Protein AF-A0A8T4YUQ1-F1 (afdb_monomer_lite)

Secondary structure (DSSP, 8-state):
---HHHHHHHHHHHHHHHHHHHSTTS-HHHHHHHHHHHHHHHHHHHHHHHHHHHHHHHHHHHHHHHHHHHHHHTT-TTHHHHHHHHHHHHHHHHHHHHHT-

Structure (mmCIF, N/CA/C/O backbone):
data_AF-A0A8T4YUQ1-F1
#
_entry.id   AF-A0A8T4YUQ1-F1
#
loop_
_atom_site.group_PDB
_atom_site.id
_atom_site.type_symbol
_atom_site.label_atom_id
_atom_site.label_alt_id
_atom_site.label_comp_id
_atom_site.label_asym_id
_atom_site.label_entity_id
_atom_site.label_seq_id
_atom_site.pdbx_PDB_ins_code
_atom_site.Cartn_x
_atom_site.Cartn_y
_atom_site.Cartn_z
_atom_site.occupancy
_atom_site.B_iso_or_equiv
_atom_site.auth_seq_id
_atom_site.auth_comp_id
_atom_site.auth_asym_id
_atom_site.auth_atom_id
_atom_site.pdbx_PDB_model_num
ATOM 1 N N . MET A 1 1 ? -5.649 20.662 -19.645 1.00 35.91 1 MET A N 1
ATOM 2 C CA . MET A 1 1 ? -4.423 20.413 -20.433 1.00 35.91 1 MET A CA 1
ATOM 3 C C . MET A 1 1 ? -3.558 19.439 -19.642 1.00 35.91 1 MET A C 1
ATOM 5 O O . MET A 1 1 ? -3.000 19.851 -18.630 1.00 35.91 1 MET A O 1
ATOM 9 N N . PRO A 1 2 ? -3.587 18.131 -19.941 1.00 42.94 2 PRO A N 1
ATOM 10 C CA . PRO A 1 2 ? -3.066 17.133 -19.016 1.00 42.94 2 PRO A CA 1
ATOM 11 C C . PRO A 1 2 ? -1.575 16.856 -19.259 1.00 42.94 2 PRO A C 1
ATOM 13 O O . PRO A 1 2 ? -1.199 16.434 -20.335 1.00 42.94 2 PRO A O 1
ATOM 16 N N . LYS A 1 3 ? -0.751 17.102 -18.232 1.00 45.22 3 LYS A N 1
ATOM 17 C CA . LYS A 1 3 ? 0.354 16.265 -17.704 1.00 45.22 3 LYS A CA 1
ATOM 18 C C . LYS A 1 3 ? 1.258 15.446 -18.663 1.00 45.22 3 LYS A C 1
ATOM 20 O O . LYS A 1 3 ? 1.816 14.446 -18.222 1.00 45.22 3 LYS A O 1
ATOM 25 N N . GLU A 1 4 ? 1.472 15.855 -19.908 1.00 48.81 4 GLU A N 1
ATOM 26 C CA . GLU A 1 4 ? 2.433 15.187 -20.810 1.00 48.81 4 GLU A CA 1
ATOM 27 C C . GLU A 1 4 ? 3.900 15.456 -20.401 1.00 48.81 4 GLU A C 1
ATOM 29 O O . GLU A 1 4 ? 4.723 14.545 -20.422 1.00 48.81 4 GLU A O 1
ATOM 34 N N . GLY A 1 5 ? 4.200 16.635 -19.839 1.00 56.88 5 GLY A N 1
ATOM 35 C CA . GLY A 1 5 ? 5.581 17.026 -19.510 1.00 56.88 5 GLY A CA 1
ATOM 36 C C . GLY A 1 5 ? 6.239 16.315 -18.316 1.00 56.88 5 GLY A C 1
ATOM 37 O O . GLY A 1 5 ? 7.461 16.223 -18.263 1.00 56.88 5 GLY A O 1
ATOM 38 N N . PHE A 1 6 ? 5.480 15.785 -17.347 1.00 57.06 6 PHE A N 1
ATOM 39 C CA . PHE A 1 6 ? 6.088 15.130 -16.171 1.00 57.06 6 PHE A CA 1
ATOM 40 C C . PHE A 1 6 ? 6.605 13.725 -16.501 1.00 57.06 6 PHE A C 1
ATOM 42 O O . PHE A 1 6 ? 7.668 13.318 -16.038 1.00 57.06 6 PHE A O 1
ATOM 49 N N . LEU A 1 7 ? 5.861 12.992 -17.334 1.00 56.44 7 LEU A N 1
ATOM 50 C CA . LEU A 1 7 ? 6.257 11.664 -17.796 1.00 56.44 7 LEU A CA 1
ATOM 51 C C . LEU A 1 7 ? 7.418 11.754 -18.790 1.00 56.44 7 LEU A C 1
ATOM 53 O O . LEU A 1 7 ? 8.349 10.961 -18.691 1.00 56.44 7 LEU A O 1
ATOM 57 N N . GLU A 1 8 ? 7.402 12.736 -19.695 1.00 63.34 8 GLU A N 1
ATOM 58 C CA . GLU A 1 8 ? 8.528 12.998 -20.599 1.00 63.34 8 GLU A CA 1
ATOM 59 C C . GLU A 1 8 ? 9.794 13.379 -19.836 1.00 63.34 8 GLU A C 1
ATOM 61 O O . GLU A 1 8 ? 10.841 12.796 -20.093 1.00 63.34 8 GLU A O 1
ATOM 66 N N . SER A 1 9 ? 9.692 14.239 -18.819 1.00 64.88 9 SER A N 1
ATOM 67 C CA . SER A 1 9 ? 10.847 14.639 -18.009 1.00 64.88 9 SER A CA 1
ATOM 68 C C . SER A 1 9 ? 11.461 13.469 -17.222 1.00 64.88 9 SER A C 1
ATOM 70 O O . SER A 1 9 ? 12.684 13.349 -17.141 1.00 64.88 9 SER A O 1
ATOM 72 N N . ILE A 1 10 ? 10.641 12.546 -16.699 1.00 61.91 10 ILE A N 1
ATOM 73 C CA . ILE A 1 10 ? 11.140 11.321 -16.049 1.00 61.91 10 ILE A CA 1
ATOM 74 C C . ILE A 1 10 ? 11.779 10.376 -17.073 1.00 61.91 10 ILE A C 1
ATOM 76 O O . ILE A 1 10 ? 12.841 9.818 -16.797 1.00 61.91 10 ILE A O 1
ATOM 80 N N . ILE A 1 11 ? 11.172 10.206 -18.254 1.00 60.78 11 ILE A N 1
ATOM 81 C CA . ILE A 1 11 ? 11.758 9.407 -19.343 1.00 60.78 11 ILE A CA 1
ATOM 82 C C . ILE A 1 11 ? 13.113 9.981 -19.747 1.00 60.78 11 ILE A C 1
ATOM 84 O O . ILE A 1 11 ? 14.060 9.224 -19.922 1.00 60.78 11 ILE A O 1
ATOM 88 N N . GLU A 1 12 ? 13.223 11.296 -19.877 1.00 64.12 12 GLU A N 1
ATOM 89 C CA . GLU A 1 12 ? 14.432 11.991 -20.307 1.00 64.12 12 GLU A CA 1
ATOM 90 C C . GLU A 1 12 ? 15.540 11.927 -19.243 1.00 64.12 12 GLU A C 1
ATOM 92 O O . GLU A 1 12 ? 16.706 11.688 -19.565 1.00 64.12 12 GLU A O 1
ATOM 97 N N . ALA A 1 13 ? 15.182 12.008 -17.957 1.00 62.16 13 ALA A N 1
ATOM 98 C CA . ALA A 1 13 ? 16.104 11.792 -16.844 1.00 62.16 13 ALA A CA 1
ATOM 99 C C . ALA A 1 13 ? 16.609 10.338 -16.779 1.00 62.16 13 ALA A C 1
ATOM 101 O O . ALA A 1 13 ? 17.808 10.098 -16.658 1.00 62.16 13 ALA A O 1
ATOM 102 N N . PHE A 1 14 ? 15.725 9.346 -16.917 1.00 59.66 14 PHE A N 1
ATOM 103 C CA . PHE A 1 14 ? 16.132 7.936 -16.946 1.00 59.66 14 PHE A CA 1
ATOM 104 C C . PHE A 1 14 ? 16.934 7.593 -18.204 1.00 59.66 14 PHE A C 1
ATOM 106 O O . PHE A 1 14 ? 17.927 6.870 -18.122 1.00 59.66 14 PHE A O 1
ATOM 113 N N . SER A 1 15 ? 16.530 8.139 -19.352 1.00 57.00 15 SER A N 1
ATOM 114 C CA . SER A 1 15 ? 17.237 8.005 -20.621 1.00 57.00 15 SER A CA 1
ATOM 115 C C . SER A 1 15 ? 18.637 8.595 -20.496 1.00 57.00 15 SER A C 1
ATOM 117 O O . SER A 1 15 ? 19.602 7.865 -20.643 1.00 57.00 15 SER A O 1
ATOM 119 N N . SER A 1 16 ? 18.800 9.856 -20.094 1.00 60.72 16 SER A N 1
ATOM 120 C CA . SER A 1 16 ? 20.128 10.476 -19.951 1.00 60.72 16 SER A CA 1
ATOM 121 C C . SER A 1 16 ? 21.047 9.743 -18.961 1.00 60.72 16 SER A C 1
ATOM 123 O O . SER A 1 16 ? 22.233 9.572 -19.248 1.00 60.72 16 SER A O 1
ATOM 125 N N . VAL A 1 17 ? 20.513 9.236 -17.845 1.00 63.44 17 VAL A N 1
ATOM 126 C CA . VAL A 1 17 ? 21.299 8.516 -16.827 1.00 63.44 17 VAL A CA 1
ATOM 127 C C . VAL A 1 17 ? 21.724 7.114 -17.290 1.00 63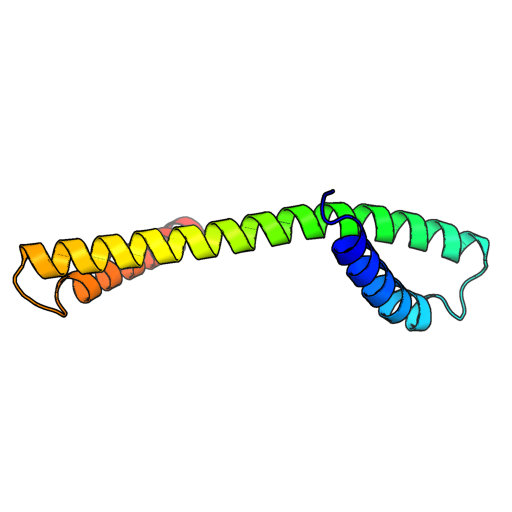.44 17 VAL A C 1
ATOM 129 O O . VAL A 1 17 ? 22.860 6.710 -17.033 1.00 63.44 17 VAL A O 1
ATOM 132 N N . ILE A 1 18 ? 20.854 6.370 -17.983 1.00 56.03 18 ILE A N 1
ATOM 133 C CA . ILE A 1 18 ? 21.137 4.996 -18.442 1.00 56.03 18 ILE A CA 1
ATOM 134 C C . ILE A 1 18 ? 21.860 5.005 -19.800 1.00 56.03 18 ILE A C 1
ATOM 136 O O . ILE A 1 18 ? 22.884 4.342 -19.969 1.00 56.03 18 ILE A O 1
ATOM 140 N N . VAL A 1 19 ? 21.371 5.797 -20.757 1.00 56.91 19 VAL A N 1
ATOM 141 C CA . VAL A 1 19 ? 21.921 5.943 -22.116 1.00 56.91 19 VAL A CA 1
ATOM 142 C C . VAL A 1 19 ? 23.282 6.630 -22.081 1.00 56.91 19 VAL A C 1
ATOM 144 O O . VAL A 1 19 ? 24.195 6.202 -22.781 1.00 56.91 19 VAL A O 1
ATOM 147 N N . GLY A 1 20 ? 23.470 7.644 -21.233 1.00 55.97 20 GLY A N 1
ATOM 148 C CA . GLY A 1 20 ? 24.748 8.350 -21.125 1.00 55.97 20 GLY A CA 1
ATOM 149 C C . GLY A 1 20 ? 25.897 7.469 -20.627 1.00 55.97 20 GLY A C 1
ATOM 150 O O . GLY A 1 20 ? 27.024 7.644 -21.076 1.00 55.97 20 GLY A O 1
ATOM 151 N N . LYS A 1 21 ? 25.614 6.500 -19.745 1.00 57.59 21 LYS A N 1
ATOM 152 C CA . LYS A 1 21 ? 26.629 5.599 -19.172 1.00 57.59 21 LYS A CA 1
ATOM 153 C C . LYS A 1 21 ? 26.860 4.313 -19.962 1.00 57.59 21 LYS A C 1
ATOM 155 O O . LYS A 1 21 ? 27.966 3.794 -19.924 1.00 57.59 21 LYS A O 1
ATOM 160 N N . VAL A 1 22 ? 25.834 3.775 -20.623 1.00 58.16 22 VAL A N 1
ATOM 161 C CA . VAL A 1 22 ? 25.919 2.469 -21.309 1.00 58.16 22 VAL A CA 1
ATOM 162 C C . VAL A 1 22 ? 26.103 2.624 -22.819 1.00 58.16 22 VAL A C 1
ATOM 164 O O . VAL A 1 22 ? 26.726 1.774 -23.445 1.00 58.16 22 VAL A O 1
ATOM 167 N N . LEU A 1 23 ? 25.590 3.705 -23.419 1.00 54.78 23 LEU A N 1
ATOM 168 C CA . LEU A 1 23 ? 25.554 3.888 -24.876 1.00 54.78 23 LEU A CA 1
ATOM 169 C C . LEU A 1 23 ? 26.576 4.916 -25.393 1.00 54.78 23 LEU A C 1
ATOM 171 O O . LEU A 1 23 ? 26.590 5.186 -26.595 1.00 54.78 23 LEU A O 1
ATOM 175 N N . SER A 1 24 ? 27.432 5.505 -24.540 1.00 60.62 24 SER A N 1
ATOM 176 C CA . SER A 1 24 ? 28.493 6.449 -24.958 1.00 60.62 24 SER A CA 1
ATOM 177 C C . SER A 1 24 ? 29.502 5.841 -25.929 1.00 60.62 24 SER A C 1
ATOM 179 O O . SER A 1 24 ? 29.941 6.547 -26.828 1.00 60.62 24 SER A O 1
ATOM 181 N N . ASP A 1 25 ? 29.781 4.543 -25.792 1.00 62.53 25 ASP A N 1
ATOM 182 C CA . ASP A 1 25 ? 30.719 3.786 -26.636 1.00 62.53 25 ASP A CA 1
ATOM 183 C C . ASP A 1 25 ? 30.047 2.977 -27.758 1.00 62.53 25 ASP A C 1
ATOM 185 O O . ASP A 1 25 ? 30.716 2.271 -28.511 1.00 62.53 25 ASP A O 1
ATOM 189 N N . LEU A 1 26 ? 28.718 3.042 -27.884 1.00 61.84 26 LEU A N 1
ATOM 190 C CA . LEU A 1 26 ? 27.977 2.234 -28.852 1.00 61.84 26 LEU A CA 1
ATOM 191 C C . LEU A 1 26 ? 27.712 2.994 -30.151 1.00 61.84 26 LEU A C 1
ATOM 193 O O . LEU A 1 26 ? 27.350 4.173 -30.152 1.00 61.84 26 LEU A O 1
ATOM 197 N N . ASP A 1 27 ? 27.859 2.268 -31.259 1.00 68.50 27 ASP A N 1
ATOM 198 C CA . ASP A 1 27 ? 27.656 2.771 -32.613 1.00 68.50 27 ASP A CA 1
ATOM 199 C C . ASP A 1 27 ? 26.255 3.391 -32.774 1.00 68.50 27 ASP A C 1
ATOM 201 O O . ASP A 1 27 ? 25.266 2.926 -32.193 1.00 68.50 27 ASP A O 1
ATOM 205 N N . LYS A 1 28 ? 26.158 4.453 -33.578 1.00 69.56 28 LYS A N 1
ATOM 206 C CA . LYS A 1 28 ? 25.002 5.370 -33.632 1.00 69.56 28 LYS A CA 1
ATOM 207 C C . LYS A 1 28 ? 23.683 4.632 -33.898 1.00 69.56 28 LYS A C 1
ATOM 209 O O . LYS A 1 28 ? 22.652 4.931 -33.310 1.00 69.56 28 LYS A O 1
ATOM 214 N N . ARG A 1 29 ? 23.756 3.590 -34.727 1.00 69.12 29 ARG A N 1
ATOM 215 C CA . ARG A 1 29 ? 22.627 2.741 -35.127 1.00 69.12 29 ARG A CA 1
ATOM 216 C C . ARG A 1 29 ? 22.114 1.845 -33.992 1.00 69.12 29 ARG A C 1
ATOM 218 O O . ARG A 1 29 ? 20.921 1.576 -33.898 1.00 69.12 29 ARG A O 1
ATOM 225 N N . VAL A 1 30 ? 23.017 1.388 -33.126 1.00 67.75 30 VAL A N 1
ATOM 226 C CA . VAL A 1 30 ? 22.684 0.563 -31.958 1.00 67.75 30 VAL A CA 1
ATOM 227 C C . VAL A 1 30 ? 22.101 1.442 -30.854 1.00 67.75 30 VAL A C 1
ATOM 229 O O . VAL A 1 30 ? 21.112 1.069 -30.225 1.00 67.75 30 VAL A O 1
ATOM 232 N N . ARG A 1 31 ? 22.645 2.652 -30.680 1.00 64.31 31 ARG A N 1
ATOM 233 C CA . ARG A 1 31 ? 22.099 3.669 -29.775 1.00 64.31 31 ARG A CA 1
ATOM 234 C C . ARG A 1 31 ? 20.646 4.025 -30.089 1.00 64.31 31 ARG A C 1
ATOM 236 O O . ARG A 1 31 ? 19.841 4.052 -29.158 1.00 64.31 31 ARG A O 1
ATOM 243 N N . ASP A 1 32 ? 20.301 4.248 -31.354 1.00 74.44 32 ASP A N 1
ATOM 244 C CA . ASP A 1 32 ? 18.921 4.571 -31.744 1.00 74.44 32 ASP A CA 1
ATOM 245 C C . ASP A 1 32 ? 17.964 3.406 -31.441 1.00 74.44 32 ASP A C 1
ATOM 247 O O . ASP A 1 32 ? 16.929 3.598 -30.804 1.00 74.44 32 ASP A O 1
ATOM 251 N N . TYR A 1 33 ? 18.366 2.169 -31.760 1.00 71.31 33 TYR A N 1
ATOM 252 C CA . TYR A 1 33 ? 17.579 0.972 -31.444 1.00 71.31 33 TYR A CA 1
ATOM 253 C C . TYR A 1 33 ? 17.326 0.805 -29.936 1.00 71.31 33 TYR A C 1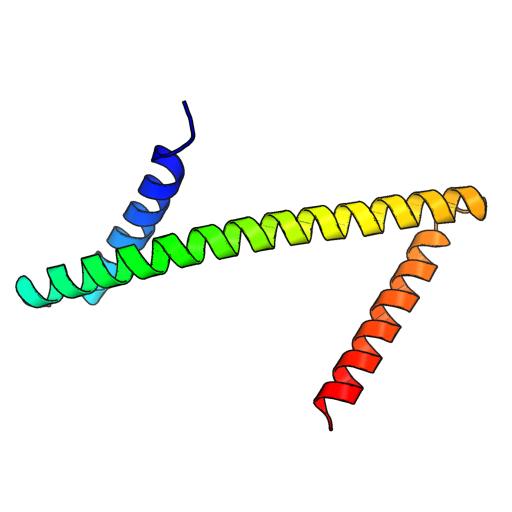
ATOM 255 O O . TYR A 1 33 ? 16.200 0.531 -29.512 1.00 71.31 33 TYR A O 1
ATOM 263 N N . PHE A 1 34 ? 18.358 0.989 -29.105 1.00 66.88 34 PHE A N 1
ATOM 264 C CA . PHE A 1 34 ? 18.204 0.905 -27.652 1.00 66.88 34 PHE A CA 1
ATOM 265 C C . PHE A 1 34 ? 17.374 2.056 -27.084 1.00 66.88 34 PHE A C 1
ATOM 267 O O . PHE A 1 34 ? 16.604 1.834 -26.152 1.00 66.88 34 PHE A O 1
ATOM 274 N N . THR A 1 35 ? 17.487 3.260 -27.643 1.00 69.50 35 THR A N 1
ATOM 275 C CA . THR A 1 35 ? 16.698 4.418 -27.205 1.00 69.50 35 THR A CA 1
ATOM 276 C C . THR A 1 35 ? 15.208 4.184 -27.461 1.00 69.50 35 THR A C 1
ATOM 278 O O . THR A 1 35 ? 14.402 4.349 -26.544 1.00 69.50 35 THR A O 1
ATOM 281 N N . ASP A 1 36 ? 14.843 3.683 -28.643 1.00 75.62 36 ASP A N 1
ATOM 282 C CA . ASP A 1 36 ? 13.459 3.328 -28.980 1.00 75.62 36 ASP A CA 1
ATOM 283 C C . ASP A 1 36 ? 12.918 2.183 -28.113 1.00 75.62 36 ASP A C 1
ATOM 285 O O . ASP A 1 36 ? 11.757 2.190 -27.681 1.00 75.62 36 ASP A O 1
ATOM 289 N N . PHE A 1 37 ? 13.763 1.192 -27.822 1.00 68.50 37 PHE A N 1
ATOM 290 C CA . PHE A 1 37 ? 13.414 0.068 -26.959 1.00 68.50 37 PHE A CA 1
ATOM 291 C C . PHE A 1 37 ? 13.175 0.510 -25.507 1.00 68.50 37 PHE A C 1
ATOM 293 O O . PHE A 1 37 ? 12.149 0.160 -24.915 1.00 68.50 37 PHE A O 1
ATOM 300 N N . ILE A 1 38 ? 14.070 1.332 -24.949 1.00 66.69 38 ILE A N 1
ATOM 301 C CA . ILE A 1 38 ? 13.938 1.901 -23.602 1.00 66.69 38 ILE A CA 1
ATOM 302 C C . ILE A 1 38 ? 12.699 2.787 -23.531 1.00 66.69 38 ILE A C 1
ATOM 304 O O . ILE A 1 38 ? 11.894 2.618 -22.619 1.00 66.69 38 ILE A O 1
ATOM 308 N N . HIS A 1 39 ? 12.485 3.671 -24.505 1.00 71.44 39 HIS A N 1
ATOM 309 C CA . HIS A 1 39 ? 11.316 4.547 -24.526 1.00 71.44 39 HIS A CA 1
ATOM 310 C C . HIS A 1 39 ? 10.007 3.741 -24.476 1.00 71.44 39 HIS A C 1
ATOM 312 O O . HIS A 1 39 ? 9.098 4.044 -23.697 1.00 71.44 39 HIS A O 1
ATOM 318 N N . ARG A 1 40 ? 9.931 2.642 -25.240 1.00 72.62 40 ARG A N 1
ATOM 319 C CA . ARG A 1 40 ? 8.772 1.740 -25.250 1.00 72.62 40 ARG A CA 1
ATOM 320 C C . ARG A 1 40 ? 8.564 1.026 -23.910 1.00 72.62 40 ARG A C 1
ATOM 322 O O . ARG A 1 40 ? 7.423 0.917 -23.454 1.00 72.62 40 ARG A O 1
ATOM 329 N N . ILE A 1 41 ? 9.636 0.550 -23.275 1.00 67.62 41 ILE A N 1
ATOM 330 C CA . ILE A 1 41 ? 9.566 -0.142 -21.978 1.00 67.62 41 ILE A CA 1
ATOM 331 C C . ILE A 1 41 ? 9.207 0.826 -20.854 1.00 67.62 41 ILE A C 1
ATOM 333 O O . ILE A 1 41 ? 8.285 0.548 -20.087 1.00 67.62 41 ILE A O 1
ATOM 337 N N . VAL A 1 42 ? 9.885 1.971 -20.773 1.00 65.56 42 VAL A N 1
ATOM 338 C CA . VAL A 1 42 ? 9.696 2.963 -19.708 1.00 65.56 42 VAL A CA 1
ATOM 339 C C . VAL A 1 42 ? 8.278 3.523 -19.742 1.00 65.56 42 VAL A C 1
ATOM 341 O O . VAL A 1 42 ? 7.641 3.614 -18.696 1.00 65.56 42 VAL A O 1
ATOM 344 N N . LYS A 1 43 ? 7.721 3.806 -20.926 1.00 69.62 43 LYS A N 1
ATOM 345 C CA . LYS A 1 43 ? 6.334 4.283 -21.052 1.00 69.62 43 LYS A CA 1
ATOM 346 C C . LYS A 1 43 ? 5.320 3.278 -20.495 1.00 69.62 43 LYS A C 1
ATOM 348 O O . LYS A 1 43 ? 4.390 3.661 -19.786 1.00 69.62 43 LYS A O 1
ATOM 353 N N . ARG A 1 44 ? 5.507 1.982 -20.773 1.00 67.12 44 ARG A N 1
ATOM 354 C CA . ARG A 1 44 ? 4.626 0.918 -20.266 1.00 67.12 44 ARG A CA 1
ATOM 355 C C . ARG A 1 44 ? 4.846 0.661 -18.769 1.00 67.12 44 ARG A C 1
ATOM 357 O O . ARG A 1 44 ? 3.870 0.480 -18.045 1.00 67.12 44 ARG A O 1
ATOM 364 N N . MET A 1 45 ? 6.092 0.707 -18.292 1.00 65.31 45 MET A N 1
ATOM 365 C CA . MET A 1 45 ? 6.408 0.589 -16.866 1.00 65.31 45 MET A CA 1
ATOM 366 C C . MET A 1 45 ? 5.871 1.764 -16.049 1.00 65.31 45 MET A C 1
ATOM 368 O O . MET A 1 45 ? 5.303 1.524 -14.995 1.00 65.31 45 MET A O 1
ATOM 372 N N . MET A 1 46 ? 5.965 3.010 -16.517 1.00 64.25 46 MET A N 1
ATOM 373 C CA . MET A 1 46 ? 5.445 4.165 -15.772 1.00 64.25 46 MET A CA 1
ATOM 374 C C . MET A 1 46 ? 3.933 4.105 -15.561 1.00 64.25 46 MET A C 1
ATOM 376 O O . MET A 1 46 ? 3.461 4.431 -14.474 1.00 64.25 46 MET A O 1
ATOM 380 N N . LEU A 1 47 ? 3.173 3.655 -16.564 1.00 67.38 47 LEU A N 1
ATOM 381 C CA . LEU A 1 47 ? 1.729 3.454 -16.416 1.00 67.38 47 LEU A CA 1
ATOM 382 C C . LEU A 1 47 ? 1.416 2.362 -15.386 1.00 67.38 47 LEU A C 1
ATOM 384 O O . LEU A 1 47 ? 0.550 2.556 -14.534 1.00 67.38 47 LEU A O 1
ATOM 388 N N . LEU A 1 48 ? 2.150 1.245 -15.420 1.00 71.06 48 LEU A N 1
ATOM 389 C CA . LEU A 1 48 ? 2.002 0.171 -14.436 1.00 71.06 48 LEU A CA 1
ATOM 390 C C . LEU A 1 48 ? 2.389 0.633 -13.026 1.00 71.06 48 LEU A C 1
ATOM 392 O O . LEU A 1 48 ? 1.638 0.404 -12.087 1.00 71.06 48 LEU A O 1
ATOM 396 N N . VAL A 1 49 ? 3.514 1.333 -12.877 1.00 72.44 49 VAL A N 1
ATOM 397 C CA . VAL A 1 49 ? 3.998 1.858 -11.593 1.00 72.44 49 VAL A CA 1
ATOM 398 C C . VAL A 1 49 ? 3.017 2.879 -11.023 1.00 72.44 49 VAL A C 1
ATOM 400 O O . VAL A 1 49 ? 2.661 2.788 -9.853 1.00 72.44 49 VAL A O 1
ATOM 403 N N . SER A 1 50 ? 2.512 3.807 -11.842 1.00 71.19 50 SER A N 1
ATOM 404 C CA . SER A 1 50 ? 1.492 4.766 -11.409 1.00 71.19 50 SER A CA 1
ATOM 405 C C . SER A 1 50 ? 0.212 4.062 -10.957 1.00 71.19 50 SER A C 1
ATOM 407 O O . SER A 1 50 ? -0.328 4.413 -9.909 1.00 71.19 50 SER A O 1
ATOM 409 N N . GLY A 1 51 ? -0.241 3.046 -11.698 1.00 71.81 51 GLY A N 1
ATOM 410 C CA . GLY A 1 51 ? -1.395 2.235 -11.315 1.00 71.81 51 GLY A CA 1
ATOM 411 C C . GLY A 1 51 ? -1.182 1.493 -9.995 1.00 71.81 51 GLY A C 1
ATOM 412 O O . GLY A 1 51 ? -2.047 1.536 -9.125 1.00 71.81 51 GLY A O 1
ATOM 413 N N . VAL A 1 52 ? -0.010 0.880 -9.805 1.00 77.31 52 VAL A N 1
ATOM 414 C CA . VAL A 1 52 ? 0.354 0.176 -8.565 1.00 77.31 52 VAL A CA 1
ATOM 415 C C . VAL A 1 52 ? 0.409 1.136 -7.380 1.00 77.31 52 VAL A C 1
ATOM 417 O O . VAL A 1 52 ? -0.126 0.817 -6.324 1.00 77.31 52 VAL A O 1
ATOM 420 N N . ILE A 1 53 ? 0.991 2.327 -7.539 1.00 77.31 53 ILE A N 1
ATOM 421 C CA . ILE A 1 53 ? 1.049 3.330 -6.467 1.00 77.31 53 ILE A CA 1
ATOM 422 C C . ILE A 1 53 ? -0.363 3.768 -6.063 1.00 77.31 53 ILE A C 1
ATOM 424 O O . ILE A 1 53 ? -0.680 3.776 -4.876 1.00 77.31 53 ILE A O 1
ATOM 428 N N . ILE A 1 54 ? -1.230 4.088 -7.030 1.00 80.06 54 ILE A N 1
ATOM 429 C CA . ILE A 1 54 ? -2.621 4.480 -6.750 1.00 80.06 54 ILE A CA 1
ATOM 430 C C . ILE A 1 54 ? -3.375 3.332 -6.069 1.00 80.06 54 ILE A C 1
ATOM 432 O O . ILE A 1 54 ? -4.092 3.565 -5.097 1.00 80.06 54 ILE A O 1
ATOM 436 N N . ALA A 1 55 ? -3.180 2.094 -6.530 1.00 77.81 55 ALA A N 1
ATOM 437 C CA . ALA A 1 55 ? -3.781 0.915 -5.920 1.00 77.81 55 ALA A CA 1
ATOM 438 C C . ALA A 1 55 ? -3.310 0.714 -4.473 1.00 77.81 55 ALA A C 1
ATOM 440 O O . ALA A 1 55 ? -4.138 0.458 -3.605 1.00 77.81 55 ALA A O 1
ATOM 441 N N . LEU A 1 56 ? -2.015 0.885 -4.186 1.00 83.06 56 LEU A N 1
ATOM 442 C CA . LEU A 1 56 ? -1.470 0.799 -2.828 1.00 83.06 56 LEU A CA 1
ATOM 443 C C . LEU A 1 56 ? -2.030 1.894 -1.917 1.00 83.06 56 LEU A C 1
ATOM 445 O O . LEU A 1 56 ? -2.417 1.604 -0.788 1.00 83.06 56 LEU A O 1
ATOM 449 N N . VAL A 1 57 ? -2.125 3.135 -2.401 1.00 86.56 57 VAL A N 1
ATOM 450 C CA . VAL A 1 57 ? -2.728 4.239 -1.638 1.00 86.56 57 VAL A CA 1
ATOM 451 C C . VAL A 1 57 ? -4.202 3.953 -1.344 1.00 86.56 57 VAL A C 1
ATOM 453 O O . VAL A 1 57 ? -4.636 4.102 -0.203 1.00 86.56 57 VAL A O 1
ATOM 456 N N . GLY A 1 58 ? -4.962 3.492 -2.341 1.00 86.06 58 GLY A N 1
ATOM 457 C CA . GLY A 1 58 ? -6.359 3.097 -2.162 1.00 86.06 58 GLY A CA 1
ATOM 458 C C . GLY A 1 58 ? -6.516 1.938 -1.177 1.00 86.06 58 GLY A C 1
ATOM 459 O O . GLY A 1 58 ? -7.385 1.980 -0.310 1.00 86.06 58 GLY A O 1
ATOM 460 N N . LEU A 1 59 ? -5.631 0.943 -1.252 1.00 88.56 59 LEU A N 1
ATOM 461 C CA . LEU A 1 59 ? -5.592 -0.180 -0.323 1.00 88.56 59 LEU A CA 1
ATOM 462 C C . LEU A 1 59 ? -5.380 0.314 1.114 1.00 88.56 59 LEU A C 1
ATOM 464 O O . LEU A 1 59 ? -6.181 -0.002 1.990 1.00 88.56 59 LEU A O 1
ATOM 468 N N . VAL A 1 60 ? -4.352 1.137 1.351 1.00 89.06 60 VAL A N 1
ATOM 469 C CA . VAL A 1 60 ? -4.080 1.729 2.671 1.00 89.06 60 VAL A CA 1
ATOM 470 C C . VAL A 1 60 ? -5.295 2.502 3.174 1.00 89.06 60 VAL A C 1
ATOM 472 O O . VAL A 1 60 ? -5.685 2.327 4.325 1.00 89.06 60 VAL A O 1
ATOM 475 N N . PHE A 1 61 ? -5.934 3.302 2.319 1.00 90.56 61 PHE A N 1
ATOM 476 C CA . PHE A 1 61 ? -7.123 4.062 2.695 1.00 90.56 61 PHE A CA 1
ATOM 477 C C . PHE A 1 61 ? -8.265 3.149 3.168 1.00 90.56 61 PHE A C 1
ATOM 479 O O . PHE A 1 61 ? -8.824 3.382 4.236 1.00 90.56 61 PHE A O 1
ATOM 486 N N . ILE A 1 62 ? -8.547 2.060 2.443 1.00 90.12 62 ILE A N 1
ATOM 487 C CA . ILE A 1 62 ? -9.561 1.064 2.831 1.00 90.12 62 ILE A CA 1
ATOM 488 C C . ILE A 1 62 ? -9.233 0.446 4.196 1.00 90.12 62 I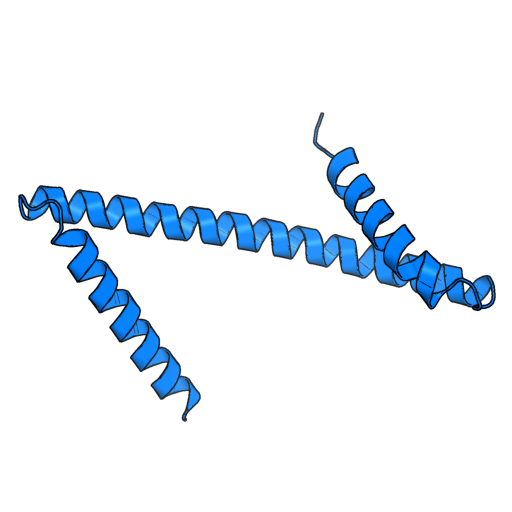LE A C 1
ATOM 490 O O . ILE A 1 62 ? -10.112 0.364 5.055 1.00 90.12 62 ILE A O 1
ATOM 494 N N . PHE A 1 63 ? -7.976 0.047 4.422 1.00 87.69 63 PHE A N 1
ATOM 495 C CA . PHE A 1 63 ? -7.538 -0.511 5.706 1.00 87.69 63 PHE A CA 1
ATOM 496 C C . PHE A 1 63 ? -7.735 0.489 6.853 1.00 87.69 63 PHE A C 1
ATOM 498 O O . PHE A 1 63 ? -8.272 0.127 7.896 1.00 87.69 63 PHE A O 1
ATOM 505 N N . VAL A 1 64 ? -7.357 1.753 6.658 1.00 88.38 64 VAL A N 1
ATOM 506 C CA . VAL A 1 64 ? -7.512 2.803 7.676 1.00 88.38 64 VAL A CA 1
ATOM 507 C C . VAL A 1 64 ? -8.988 3.062 7.982 1.00 88.38 64 VAL A C 1
ATOM 509 O O . VAL A 1 64 ? -9.371 3.101 9.151 1.00 88.38 64 VAL A O 1
ATOM 512 N N . THR A 1 65 ? -9.838 3.202 6.962 1.00 89.25 65 THR A N 1
ATOM 513 C CA . THR A 1 65 ? -11.277 3.423 7.159 1.00 89.25 65 THR A CA 1
ATOM 514 C C . THR A 1 65 ? -11.930 2.245 7.879 1.00 89.25 65 THR A C 1
ATOM 516 O O . THR A 1 65 ? -12.696 2.457 8.817 1.00 89.25 65 THR A O 1
ATOM 519 N N . ALA A 1 66 ? -11.584 1.007 7.510 1.00 86.94 66 ALA A N 1
ATOM 520 C CA . ALA A 1 66 ? -12.062 -0.184 8.206 1.00 86.94 66 ALA A CA 1
ATOM 521 C C . ALA A 1 66 ? -11.613 -0.202 9.678 1.00 86.94 66 ALA A C 1
ATOM 523 O O . ALA A 1 66 ? -12.414 -0.523 10.556 1.00 86.94 66 ALA A O 1
ATOM 524 N N . ALA A 1 67 ? -10.366 0.195 9.963 1.00 87.69 67 ALA A N 1
ATOM 525 C CA . ALA A 1 67 ? -9.833 0.268 11.324 1.00 87.69 67 ALA A CA 1
ATOM 526 C C . ALA A 1 67 ? -10.640 1.242 12.181 1.00 87.69 67 ALA A C 1
ATOM 528 O O . ALA A 1 67 ? -11.027 0.916 13.300 1.00 87.69 67 ALA A O 1
ATOM 529 N N . LEU A 1 68 ? -10.895 2.437 11.643 1.00 89.44 68 LEU A N 1
ATOM 530 C CA . LEU A 1 68 ? -11.648 3.487 12.321 1.00 89.44 68 LEU A CA 1
ATOM 531 C C . LEU A 1 68 ? -13.098 3.067 12.567 1.00 89.44 68 LEU A C 1
ATOM 533 O O . LEU A 1 68 ? -13.586 3.239 13.680 1.00 89.44 68 LEU A O 1
ATOM 537 N N . TYR A 1 69 ? -13.742 2.447 11.578 1.00 90.31 69 TYR A N 1
ATOM 538 C CA . TYR A 1 69 ? -15.099 1.923 11.721 1.00 90.31 69 TYR A CA 1
ATOM 539 C C . TYR A 1 69 ? -15.192 0.847 12.813 1.00 90.31 69 TYR A C 1
ATOM 541 O O . TYR A 1 69 ? -16.055 0.905 13.686 1.00 90.31 69 TYR A O 1
ATOM 549 N N . LEU A 1 70 ? -14.260 -0.111 12.817 1.00 87.88 70 LEU A N 1
ATOM 550 C CA . LEU A 1 70 ? -14.178 -1.137 13.860 1.00 87.88 70 LEU A CA 1
ATOM 551 C C . LEU A 1 70 ? -13.895 -0.520 15.236 1.00 87.88 70 LEU A C 1
ATOM 553 O O . LEU A 1 70 ? -14.479 -0.943 16.231 1.00 87.88 70 LEU A O 1
ATOM 557 N N . ASN A 1 71 ? -13.021 0.484 15.308 1.00 91.44 71 ASN A N 1
ATOM 558 C CA . ASN A 1 71 ? -12.727 1.185 16.555 1.00 91.44 71 ASN A CA 1
ATOM 559 C C . ASN A 1 71 ? -13.973 1.864 17.142 1.00 91.44 71 ASN A C 1
ATOM 561 O O . ASN A 1 71 ? -14.188 1.803 18.352 1.00 91.44 71 ASN A O 1
ATOM 565 N N . GLU A 1 72 ? -14.792 2.488 16.294 1.00 90.12 72 GLU A N 1
ATOM 566 C CA . GLU A 1 72 ? -16.059 3.103 16.694 1.00 90.12 72 GLU A CA 1
ATOM 567 C C . GLU A 1 72 ? -17.063 2.048 17.171 1.00 90.12 72 GLU A C 1
ATOM 569 O O . GLU A 1 72 ? -17.616 2.178 18.261 1.00 90.12 72 GLU A O 1
ATOM 574 N N . TYR A 1 73 ? -17.213 0.950 16.424 1.00 90.06 73 TYR A N 1
ATOM 575 C CA . TYR A 1 73 ? -18.104 -0.156 16.784 1.00 90.06 73 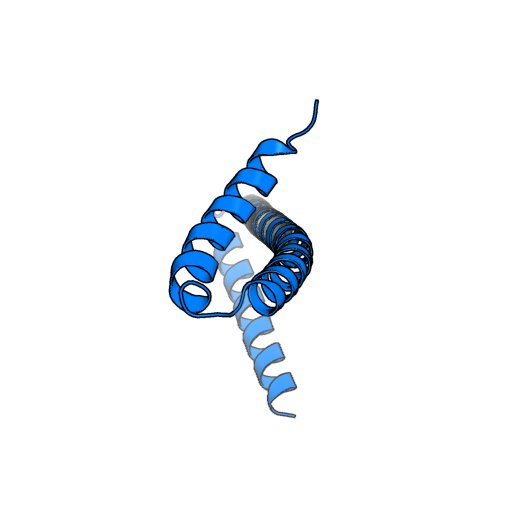TYR A CA 1
ATOM 576 C C . TYR A 1 73 ? -17.757 -0.792 18.139 1.00 90.06 73 TYR A C 1
ATOM 578 O O . TYR A 1 73 ? -18.636 -1.080 18.948 1.00 90.06 73 TYR A O 1
ATOM 586 N N . PHE A 1 74 ? -16.467 -0.996 18.408 1.00 88.00 74 PHE A N 1
ATOM 587 C CA . PHE A 1 74 ? -15.993 -1.587 19.659 1.00 88.00 74 PHE A CA 1
ATOM 588 C C . PHE A 1 74 ? -15.795 -0.569 20.793 1.00 88.00 74 PHE A C 1
ATOM 590 O O . PHE A 1 74 ? -15.377 -0.958 21.885 1.00 88.00 74 PHE A O 1
ATOM 597 N N . GLY A 1 75 ? -16.031 0.726 20.550 1.00 88.62 75 GLY A N 1
ATOM 598 C CA . GLY A 1 75 ? -15.780 1.793 21.523 1.00 88.62 75 GLY A CA 1
ATOM 599 C C . GLY A 1 75 ? -14.312 1.905 21.963 1.00 88.62 75 GLY A C 1
ATOM 600 O O . GLY A 1 75 ? -14.018 2.440 23.031 1.00 88.62 75 GLY A O 1
ATOM 601 N N . SER A 1 76 ? -13.373 1.383 21.171 1.00 86.62 76 SER A N 1
ATOM 602 C CA . SER A 1 76 ? -11.954 1.288 21.514 1.00 86.62 76 SER A CA 1
ATOM 603 C C . SER A 1 76 ? -11.099 1.797 20.367 1.00 86.62 76 SER A C 1
ATOM 605 O O . SER A 1 76 ? -11.223 1.336 19.242 1.00 86.62 76 SER A O 1
ATOM 607 N N . LYS A 1 77 ? -10.158 2.701 20.657 1.00 86.00 77 LYS A N 1
ATOM 608 C CA . LYS A 1 77 ? -9.285 3.324 19.643 1.00 86.00 77 LYS A CA 1
ATOM 609 C C . LYS A 1 77 ? -8.262 2.369 19.010 1.00 86.00 77 LYS A C 1
ATOM 611 O O . LYS A 1 77 ? -7.588 2.754 18.057 1.00 86.00 77 LYS A O 1
ATOM 616 N N . TRP A 1 78 ? -8.116 1.161 19.553 1.00 85.44 78 TRP A N 1
ATOM 617 C CA . TRP A 1 78 ? -7.054 0.218 19.183 1.00 85.44 78 TRP A CA 1
ATOM 618 C C . TRP A 1 78 ? -7.569 -1.116 18.639 1.00 85.44 78 TRP A C 1
ATOM 620 O O . TRP A 1 78 ? -6.825 -1.825 17.962 1.00 85.44 78 TRP A O 1
ATOM 630 N N . MET A 1 79 ? -8.830 -1.465 18.907 1.00 87.12 79 MET A N 1
ATOM 631 C CA . MET A 1 79 ? -9.361 -2.796 18.604 1.00 87.12 79 MET A CA 1
ATOM 632 C C . MET A 1 79 ? -9.406 -3.077 17.095 1.00 87.12 79 MET A C 1
ATOM 634 O O . MET A 1 79 ? -8.993 -4.145 16.652 1.00 87.12 79 MET A O 1
ATOM 638 N N . GLY A 1 80 ? -9.834 -2.105 16.289 1.00 86.12 80 GLY A N 1
ATOM 639 C CA . GLY A 1 80 ? -9.897 -2.211 14.832 1.00 86.12 80 GLY A CA 1
ATOM 640 C C . GLY A 1 80 ? -8.530 -2.395 14.178 1.00 86.12 80 GLY A C 1
ATOM 641 O O . GLY A 1 80 ? -8.392 -3.202 13.260 1.00 86.12 80 GLY A O 1
ATOM 642 N N . TRP A 1 81 ? -7.494 -1.736 14.703 1.00 88.50 81 TRP A N 1
ATOM 643 C CA . TRP A 1 81 ? -6.114 -1.952 14.255 1.00 88.50 81 TRP A CA 1
ATOM 644 C C . TRP A 1 81 ? -5.625 -3.368 14.575 1.00 88.50 81 TRP A C 1
ATOM 646 O O . TRP A 1 81 ? -4.986 -4.001 13.734 1.00 88.50 81 TRP A O 1
ATOM 656 N N . GLY A 1 82 ? -5.972 -3.894 15.755 1.00 88.75 82 GLY A N 1
ATOM 657 C CA . GLY A 1 82 ? -5.655 -5.270 16.144 1.00 88.75 82 GLY A CA 1
ATOM 658 C C . GLY A 1 82 ? -6.319 -6.314 15.240 1.00 88.75 82 GLY A C 1
ATOM 659 O O . GLY A 1 82 ? -5.660 -7.247 14.781 1.00 88.75 82 GLY A O 1
ATOM 660 N N . VAL A 1 83 ? -7.603 -6.124 14.917 1.00 87.94 83 VAL A N 1
ATOM 661 C CA . VAL A 1 83 ? -8.349 -7.006 14.001 1.00 87.94 83 VAL A CA 1
ATOM 662 C C . VAL A 1 83 ? -7.738 -6.992 12.598 1.00 87.94 83 VAL A C 1
ATOM 664 O O . VAL A 1 83 ? -7.536 -8.051 12.003 1.00 87.94 83 VAL A O 1
ATOM 667 N N . LEU A 1 84 ? -7.373 -5.820 12.077 1.00 88.19 84 LEU A N 1
ATOM 668 C CA . LEU A 1 84 ? -6.700 -5.721 10.778 1.00 88.19 84 LEU A CA 1
ATOM 669 C C . LEU A 1 84 ? -5.331 -6.403 10.776 1.00 88.19 84 LEU A C 1
ATOM 671 O O . LEU A 1 84 ? -5.006 -7.103 9.818 1.00 88.19 84 LEU A O 1
ATOM 675 N N . GLY A 1 85 ? -4.557 -6.259 11.855 1.00 87.94 85 GLY A N 1
ATOM 676 C CA . GLY A 1 85 ? -3.282 -6.959 12.020 1.00 87.94 85 GLY A CA 1
ATOM 677 C C . GLY A 1 85 ? -3.434 -8.483 11.967 1.00 87.94 85 GLY A C 1
ATOM 678 O O . GLY A 1 85 ? -2.640 -9.163 11.311 1.00 87.94 85 GLY A O 1
ATOM 679 N N . LEU A 1 86 ? -4.492 -9.024 12.579 1.00 90.69 86 LEU A N 1
ATOM 680 C CA . LEU A 1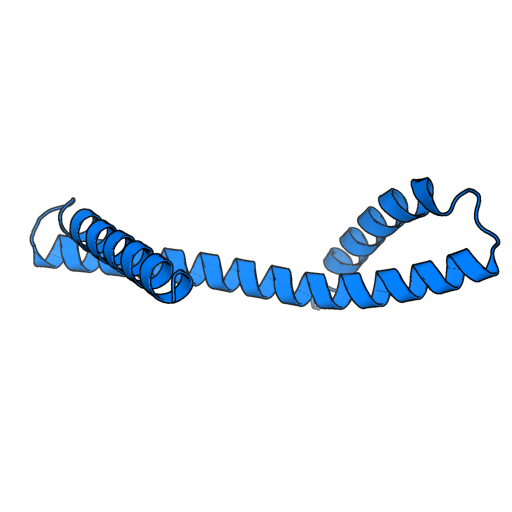 86 ? -4.820 -10.450 12.503 1.00 90.69 86 LEU A CA 1
ATOM 681 C C . LEU A 1 86 ? -5.170 -10.894 11.078 1.00 90.69 86 LEU A C 1
ATOM 683 O O . LEU A 1 86 ? -4.659 -11.917 10.624 1.00 90.69 86 LEU A O 1
ATOM 687 N N . ILE A 1 87 ? -5.982 -10.119 10.352 1.00 89.19 87 ILE A N 1
ATOM 688 C CA . ILE A 1 87 ? -6.358 -10.425 8.961 1.00 89.19 87 ILE A CA 1
ATOM 689 C C . ILE A 1 87 ? -5.120 -10.450 8.055 1.00 89.19 87 ILE A C 1
ATOM 691 O O . ILE A 1 87 ? -4.941 -11.392 7.282 1.00 89.19 87 ILE A O 1
ATOM 695 N N . ILE A 1 88 ? -4.238 -9.452 8.175 1.00 89.19 88 ILE A N 1
ATOM 696 C CA . ILE A 1 88 ? -2.998 -9.372 7.386 1.00 89.19 88 ILE A CA 1
ATOM 697 C C . ILE A 1 88 ? -2.087 -10.565 7.697 1.00 89.19 88 ILE A C 1
ATOM 699 O O . ILE A 1 88 ? -1.551 -11.193 6.784 1.00 89.19 88 ILE A O 1
ATOM 703 N N . THR A 1 89 ? -1.952 -10.920 8.976 1.00 90.38 89 THR A N 1
ATOM 704 C CA . THR A 1 89 ? -1.147 -12.073 9.401 1.00 90.38 89 THR A CA 1
ATOM 705 C C . THR A 1 89 ? -1.705 -13.377 8.831 1.00 90.38 89 THR A C 1
ATOM 707 O O . THR A 1 89 ? -0.9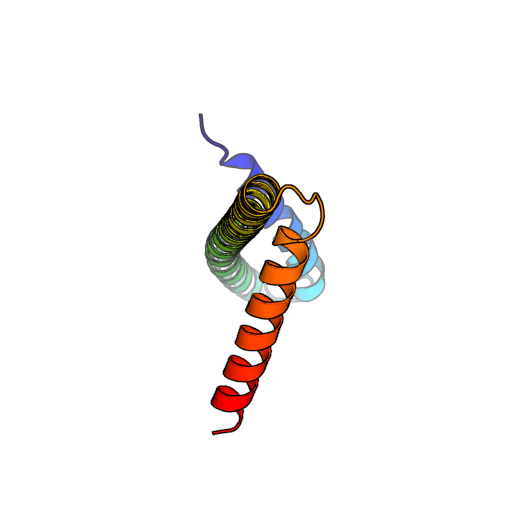55 -14.176 8.270 1.00 90.38 89 THR A O 1
ATOM 710 N N . ALA A 1 90 ? -3.024 -13.579 8.902 1.00 90.69 90 ALA A N 1
ATOM 711 C CA . ALA A 1 90 ? -3.684 -14.756 8.345 1.00 90.69 90 ALA A CA 1
ATOM 712 C C . ALA A 1 90 ? -3.504 -14.849 6.821 1.00 90.69 90 ALA A C 1
ATOM 714 O O . ALA A 1 90 ? -3.168 -15.916 6.305 1.00 90.69 90 ALA A O 1
ATOM 715 N N . ALA A 1 91 ? -3.652 -13.732 6.101 1.00 89.62 91 ALA A N 1
ATOM 716 C CA . ALA A 1 91 ? -3.407 -13.670 4.662 1.00 89.62 91 ALA A CA 1
ATOM 717 C C . ALA A 1 91 ? -1.947 -14.007 4.310 1.00 89.62 91 ALA A C 1
ATOM 719 O O . ALA A 1 91 ? -1.698 -14.757 3.364 1.00 89.62 91 ALA A O 1
ATOM 720 N N . GLY A 1 92 ? -0.981 -13.517 5.094 1.00 88.88 92 GLY A N 1
ATOM 721 C CA . GLY A 1 92 ? 0.436 -13.846 4.927 1.00 88.88 92 GLY A CA 1
ATOM 722 C C . GLY A 1 92 ? 0.716 -15.340 5.116 1.00 88.88 92 GLY A C 1
ATOM 723 O O . GLY A 1 92 ? 1.377 -15.958 4.278 1.00 88.88 92 GLY A O 1
ATOM 724 N N . ILE A 1 93 ? 0.144 -15.946 6.162 1.00 92.50 93 ILE A N 1
ATOM 725 C CA . ILE A 1 93 ? 0.259 -17.388 6.419 1.00 92.50 93 ILE A CA 1
ATOM 726 C C . ILE A 1 93 ? -0.344 -18.188 5.260 1.00 92.50 93 ILE A C 1
ATOM 728 O O . ILE A 1 93 ? 0.327 -19.073 4.729 1.00 92.50 93 ILE A O 1
ATOM 732 N N . LEU A 1 94 ? -1.560 -17.851 4.817 1.00 90.69 94 LEU A N 1
ATOM 733 C CA . LEU A 1 94 ? -2.230 -18.523 3.698 1.00 90.69 94 LEU A CA 1
ATOM 734 C C . LEU A 1 94 ? -1.415 -18.427 2.405 1.00 90.69 94 LEU A C 1
ATOM 736 O O . LEU A 1 94 ? -1.202 -19.438 1.740 1.00 90.69 94 LEU A O 1
ATOM 740 N N . THR A 1 95 ? -0.901 -17.240 2.081 1.00 90.00 95 THR A N 1
ATOM 741 C CA . THR A 1 95 ? -0.076 -17.031 0.882 1.00 90.00 95 THR A CA 1
ATOM 742 C C . THR A 1 95 ? 1.207 -17.863 0.944 1.00 90.00 95 THR A C 1
ATOM 744 O O . THR A 1 95 ? 1.576 -18.511 -0.034 1.00 90.00 95 THR A O 1
ATOM 747 N N . SER A 1 96 ? 1.855 -17.925 2.113 1.00 85.31 96 SER A N 1
ATOM 748 C CA . SER A 1 96 ? 3.045 -18.762 2.314 1.00 85.31 96 SER A CA 1
ATOM 749 C C . SER A 1 96 ? 2.744 -20.261 2.195 1.00 85.31 96 SER A C 1
ATOM 751 O O . SER A 1 96 ? 3.560 -21.013 1.665 1.00 85.31 96 SER A O 1
ATOM 753 N N . ALA A 1 97 ? 1.566 -20.698 2.648 1.00 85.75 97 ALA A N 1
ATOM 754 C CA . ALA A 1 97 ? 1.137 -22.089 2.584 1.00 85.75 97 ALA A CA 1
ATOM 755 C C . ALA A 1 97 ? 0.800 -22.516 1.149 1.00 85.75 97 ALA A C 1
ATOM 757 O O . ALA A 1 97 ? 1.165 -23.618 0.745 1.00 85.75 97 ALA A O 1
ATOM 758 N N . VAL A 1 98 ? 0.157 -21.638 0.370 1.00 85.38 98 VAL A N 1
ATOM 759 C CA . VAL A 1 98 ? -0.099 -21.856 -1.062 1.00 85.38 98 VAL A CA 1
ATOM 760 C C . VAL A 1 98 ? 1.208 -21.882 -1.848 1.00 85.38 98 VAL A C 1
ATOM 762 O O . VAL A 1 98 ? 1.381 -22.762 -2.675 1.00 85.38 98 VAL A O 1
ATOM 765 N N . SER A 1 99 ? 2.156 -20.987 -1.554 1.00 80.56 99 SER A N 1
ATOM 766 C CA . SER A 1 99 ? 3.451 -20.956 -2.251 1.00 80.56 99 SER A CA 1
ATOM 767 C C . SER A 1 99 ? 4.332 -22.186 -1.990 1.00 80.56 99 SER A C 1
ATOM 769 O O . SER A 1 99 ? 5.279 -22.410 -2.740 1.00 80.56 99 SER A O 1
ATOM 771 N N . ARG A 1 100 ? 4.091 -22.933 -0.904 1.00 70.81 100 ARG A N 1
ATOM 772 C CA . ARG A 1 100 ? 4.830 -24.163 -0.565 1.00 70.81 100 ARG A CA 1
ATOM 773 C C . ARG A 1 100 ? 4.268 -25.427 -1.230 1.00 70.81 100 ARG A C 1
ATOM 775 O O . ARG A 1 100 ? 4.892 -26.476 -1.082 1.00 70.81 100 ARG A O 1
ATOM 782 N N . ARG A 1 101 ? 3.103 -25.356 -1.880 1.00 53.38 101 ARG A N 1
ATOM 783 C CA . ARG A 1 101 ? 2.520 -26.454 -2.666 1.00 53.38 101 ARG A CA 1
ATOM 784 C C . ARG A 1 101 ? 2.871 -26.300 -4.136 1.00 53.38 101 ARG A C 1
ATOM 786 O O . ARG A 1 101 ? 3.039 -27.359 -4.771 1.00 53.38 101 ARG A O 1
#

Foldseek 3Di:
DDDPVVLVVVLVVVCCVVCVPPVVPPDPVVSVVVNVVSSVVSVVVVVVVVVVVVVVVVVVVVLVVQLVVVCVVVVHNCVSVVVSVVVVVVVVVVVVVVVVD

pLDDT: mean 74.59, std 13.7, range [35.91, 92.5]

Radius of gyration: 22.51 Å; chains: 1; bounding box: 49×47×57 Å

Sequence (101 aa):
MPKEGFLESIIEAFSSVIVGKVLSDLDKRVRDYFTDFIHRIVKRMMLLVSGVIIALVGLVFIFVTAALYLNEYFGSKWMGWGVLGLIITAAGILTSAVSRR